Protein AF-A0A076V860-F1 (afdb_monomer)

InterPro domains:
  IPR000871 Beta-lactamase, class-A [PR00118] (21-46)
  IPR000871 Beta-lactamase, class-A [PR00118] (57-81)
  IPR000871 Beta-lactamase, class-A [PR00118] (83-108)
  IPR000871 Beta-lactamase, class-A [PR00118] (119-134)
  IPR000871 Beta-lactamase, class-A [PR00118] (136-151)
  IPR000871 Beta-lactamase, class-A [PTHR35333] (6-172)
  IPR012338 Beta-lactamase/transpeptidase-like [G3DSA:3.40.710.10] (2-174)
  IPR012338 Beta-lactamase/transpeptidase-like [SSF56601] (6-173)
  IPR045155 Beta-lactamase class A, catalytic domain [PF13354] (6-174)

Nearest PDB structures (foldseek):
  4c6y-assembly2_B  TM=9.941E-01  e=8.178E-22  synthetic construct
  6tww-assembly1_A  TM=9.925E-01  e=2.572E-21  synthetic construct
  4uhu-assembly1_A  TM=9.963E-01  e=1.161E-20  synthetic construct
  8rqu-assembly1_A  TM=9.899E-01  e=1.570E-20  Escherichia coli
  6yrs-assembly1_A  TM=9.896E-01  e=1.570E-20  synthetic construct

Radius of gyration: 16.15 Å; Cα contacts (8 Å, |Δi|>4): 283; chains: 1; bounding box: 40×40×39 Å

Secondary structure (DSSP, 8-state):
--TTSTT-EE---GGG--S--TTGGGGTTT-EEHHHHHHHHHHH--HHHHHHHHHHHTSHHHHHHHHHHTT-SS------TTGGGG--TT--TT---HHHHHHHHHHHHTSSSS-HHHHHHHHHHHHT-SS-TTTGGGGS-TTSEEEEEEEE-STT-EEEEEEEE-TTS--EE-

Sequence (174 aa):
RRINLLAKRMEIKQSDLVNYNPIAEKHLDTGMTLAEFSAATIQYSDNTAMNKILEHLGGPAKVTEFARTIGDKTFRLDRTEPTLNTAIPGDERDTSSPLAMAKSLQNLTLGKALGEPQRAQLVEWMKGNTTGGASIRAGLPTTWIVGDKTGSGDYGTTNDIAVIWPANHAPLIL

Solvent-accessible surface area (backbone atoms only — not comparable to full-atom values): 9694 Å² total; per-residue (Å²): 132,74,94,56,59,49,71,43,67,44,81,42,53,83,87,57,61,63,95,49,36,91,56,54,72,82,22,48,92,74,27,45,26,49,47,54,26,52,39,36,29,46,20,67,60,12,36,31,28,43,42,54,52,30,59,73,65,69,32,35,60,46,55,28,52,51,38,46,75,72,69,38,86,60,55,40,37,71,54,52,71,70,70,45,33,57,60,52,88,91,59,73,66,48,36,65,45,75,68,48,54,36,53,51,48,44,31,43,61,74,47,76,76,37,58,70,72,59,17,52,51,51,44,51,34,22,44,59,33,68,74,39,64,85,48,73,58,60,79,47,65,89,86,43,51,54,24,36,47,63,50,72,38,38,89,81,40,69,52,65,40,34,44,34,42,49,94,88,53,77,70,45,71,74

Foldseek 3Di:
DPPQQQQDFDADDPVLADDFAVPQVVCNPPGDGLLSLLLCCFAVVGQSSQVVNQVVLVHQVSVVVLLVVLPQPFAGADDGPPVLQACPPPDSHRDGDPVSVLSSCCCLQVNDSDDPVNNVSLQVSQLNHPPCCPDPVVVDDPPKGKRKGWDHHPPGDIDMWIWIGDPPDDIDTD

pLDDT: mean 97.08, std 5.97, range [48.94, 98.88]

Mean predicted aligned error: 2.76 Å

Structure (mmCIF, N/CA/C/O backbone):
data_AF-A0A076V860-F1
#
_entry.id   AF-A0A076V860-F1
#
loop_
_atom_site.group_PDB
_atom_site.id
_atom_site.type_symbol
_atom_site.label_atom_id
_atom_site.label_alt_id
_atom_site.label_comp_id
_atom_site.label_asym_id
_atom_site.label_entity_id
_atom_site.label_seq_id
_atom_site.pdbx_PDB_ins_code
_atom_site.Cartn_x
_atom_site.Cartn_y
_atom_site.Cartn_z
_atom_site.occupancy
_atom_site.B_iso_or_equiv
_atom_site.auth_seq_id
_atom_site.auth_comp_id
_atom_site.auth_asym_id
_atom_site.auth_atom_id
_atom_site.pdbx_PDB_model_num
ATOM 1 N N . ARG A 1 1 ? -17.366 12.219 -10.680 1.00 48.94 1 ARG A N 1
ATOM 2 C CA . ARG A 1 1 ? -16.034 12.463 -10.065 1.00 48.94 1 ARG A CA 1
ATOM 3 C C . ARG A 1 1 ? -16.220 13.425 -8.895 1.00 48.94 1 ARG A C 1
ATOM 5 O O . ARG A 1 1 ? -16.677 14.532 -9.135 1.00 48.94 1 ARG A O 1
ATOM 12 N N . ARG A 1 2 ? -15.956 13.015 -7.645 1.00 57.03 2 ARG A N 1
ATOM 13 C CA . ARG A 1 2 ? -16.013 13.931 -6.488 1.00 57.03 2 ARG A CA 1
ATOM 14 C C . ARG A 1 2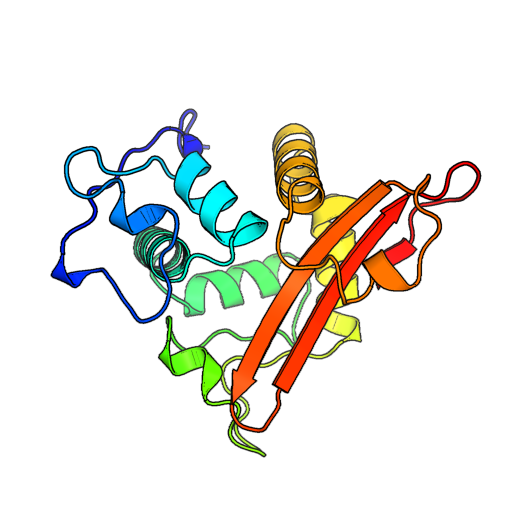 ? -14.726 14.761 -6.478 1.00 57.03 2 ARG A C 1
ATOM 16 O O . ARG A 1 2 ? -13.663 14.200 -6.250 1.00 57.03 2 ARG A O 1
ATOM 23 N N . ILE A 1 3 ? -14.829 16.059 -6.754 1.00 56.50 3 ILE A N 1
ATOM 24 C CA . ILE A 1 3 ? -13.702 16.993 -6.969 1.00 56.50 3 ILE A CA 1
ATOM 25 C C . ILE A 1 3 ? -12.794 17.181 -5.732 1.00 56.50 3 ILE A C 1
ATOM 27 O O . ILE A 1 3 ? -11.766 17.833 -5.832 1.00 56.50 3 ILE A O 1
ATOM 31 N N . ASN A 1 4 ? -13.089 16.556 -4.586 1.00 83.88 4 ASN A N 1
ATOM 32 C CA . ASN A 1 4 ? -12.288 16.736 -3.374 1.00 83.88 4 ASN A CA 1
ATOM 33 C C . ASN A 1 4 ? -12.210 15.493 -2.470 1.00 83.88 4 ASN A C 1
ATOM 35 O O . ASN A 1 4 ? -12.215 15.606 -1.248 1.00 83.88 4 ASN A O 1
ATOM 39 N N . LEU A 1 5 ? -12.213 14.288 -3.056 1.00 92.75 5 LEU A N 1
ATOM 40 C CA . LEU A 1 5 ? -12.242 13.050 -2.264 1.00 92.75 5 LEU A CA 1
ATOM 41 C C . LEU A 1 5 ? -11.063 12.968 -1.287 1.00 92.75 5 LEU A C 1
ATOM 43 O O . LEU A 1 5 ? -11.274 12.746 -0.103 1.00 92.75 5 LEU A O 1
ATOM 47 N N . LEU A 1 6 ? -9.842 13.191 -1.772 1.00 95.50 6 LEU A N 1
ATOM 48 C CA . LEU A 1 6 ? -8.630 13.037 -0.970 1.00 95.50 6 LEU A CA 1
ATOM 49 C C . LEU A 1 6 ? -8.545 14.011 0.217 1.00 95.50 6 LEU A C 1
ATOM 51 O O . LEU A 1 6 ? -7.952 13.653 1.226 1.00 95.50 6 LEU A O 1
ATOM 55 N N . ALA A 1 7 ? -9.184 15.185 0.150 1.00 96.88 7 ALA A N 1
ATOM 56 C CA . ALA A 1 7 ? -9.227 16.127 1.272 1.00 96.88 7 ALA A CA 1
ATOM 57 C C . ALA A 1 7 ? -10.336 15.822 2.292 1.00 96.88 7 ALA A C 1
ATOM 59 O O . ALA A 1 7 ? -10.448 16.516 3.303 1.00 96.88 7 ALA A O 1
ATOM 60 N N . LYS A 1 8 ? -11.185 14.812 2.049 1.00 96.94 8 LYS A N 1
ATOM 61 C CA . LYS A 1 8 ? -12.200 14.405 3.022 1.00 96.94 8 LYS A CA 1
ATOM 62 C C . LYS A 1 8 ? -11.502 13.934 4.296 1.00 96.94 8 LYS A C 1
ATOM 64 O O . LYS A 1 8 ? -10.785 12.937 4.263 1.00 96.94 8 LYS A O 1
ATOM 69 N N . ARG A 1 9 ? -11.763 14.631 5.401 1.00 97.69 9 ARG A N 1
ATOM 70 C CA . ARG A 1 9 ? -11.304 14.286 6.749 1.00 97.69 9 ARG A CA 1
ATOM 71 C C . ARG A 1 9 ? -12.246 13.278 7.404 1.00 97.69 9 ARG A C 1
ATOM 73 O O . ARG A 1 9 ? -13.462 13.369 7.233 1.00 97.69 9 ARG A O 1
ATOM 80 N N . MET A 1 10 ? -11.680 12.317 8.126 1.00 98.12 10 MET A N 1
ATOM 81 C CA . MET A 1 10 ? -12.405 11.362 8.959 1.00 98.12 10 MET A CA 1
ATOM 82 C C . MET A 1 10 ? -11.779 11.336 10.350 1.00 98.12 10 MET A C 1
ATOM 84 O O . MET A 1 10 ? -10.560 11.427 10.498 1.00 98.12 10 MET A O 1
ATOM 88 N N . GLU A 1 11 ? -12.635 11.222 11.356 1.00 98.12 11 GLU A N 1
ATOM 89 C CA . GLU A 1 11 ? -12.225 11.063 12.747 1.00 98.12 11 GLU A CA 1
ATOM 90 C C . GLU A 1 11 ? -11.600 9.682 12.974 1.00 98.12 11 GLU A C 1
ATOM 92 O O . GLU A 1 11 ? -11.955 8.705 12.302 1.00 98.12 11 GLU A O 1
ATOM 97 N N . ILE A 1 12 ? -10.688 9.620 13.943 1.00 98.38 12 ILE A N 1
ATOM 98 C CA . ILE A 1 12 ? -10.062 8.391 14.427 1.00 98.38 12 ILE A CA 1
ATOM 99 C C . ILE A 1 12 ? -10.415 8.287 15.902 1.00 98.38 12 ILE A C 1
ATOM 101 O O . ILE A 1 12 ? -10.103 9.184 16.681 1.00 98.38 12 ILE A O 1
ATOM 105 N N . LYS A 1 13 ? -11.084 7.207 16.292 1.00 97.94 13 LYS A N 1
ATOM 106 C CA . LYS A 1 13 ? -11.404 6.951 17.699 1.00 97.94 13 LYS A CA 1
ATOM 107 C C . LYS A 1 13 ? -10.323 6.088 18.328 1.00 97.94 13 LYS A C 1
ATOM 109 O O . LYS A 1 13 ? -9.701 5.279 17.649 1.00 97.94 13 LYS A O 1
ATOM 114 N N . GLN A 1 14 ? -10.183 6.159 19.651 1.00 98.12 14 GLN A N 1
ATOM 115 C CA . GLN A 1 14 ? -9.310 5.238 20.390 1.00 98.12 14 GLN A CA 1
ATOM 116 C C . GLN A 1 14 ? -9.651 3.765 20.096 1.00 98.12 14 GLN A C 1
ATOM 118 O O . GLN A 1 14 ? -8.760 2.928 20.021 1.00 98.12 14 GLN A O 1
ATOM 123 N N . SER A 1 15 ? -10.938 3.458 19.892 1.00 98.00 15 SER A N 1
ATOM 124 C CA . SER A 1 15 ? -11.430 2.122 19.530 1.00 98.00 15 SER A CA 1
ATOM 125 C C . SER A 1 15 ? -11.081 1.681 18.107 1.00 98.00 15 SER A C 1
ATOM 127 O O . SER A 1 15 ? -11.253 0.508 17.795 1.00 98.00 15 SER A O 1
ATOM 129 N N . ASP A 1 16 ? -10.650 2.604 17.243 1.00 98.06 16 ASP A N 1
ATOM 130 C CA . ASP A 1 16 ? -10.244 2.292 15.870 1.00 98.06 16 ASP A CA 1
ATOM 131 C C . ASP A 1 16 ? -8.796 1.770 15.825 1.00 98.06 16 ASP A C 1
ATOM 133 O O . ASP A 1 16 ? -8.415 1.127 14.846 1.00 98.06 16 ASP A O 1
ATOM 137 N N . LEU A 1 17 ? -7.997 2.038 16.870 1.00 98.50 17 LEU A N 1
ATOM 138 C CA . LEU A 1 17 ? -6.592 1.646 16.936 1.00 98.50 17 LEU A CA 1
ATOM 139 C C . LEU A 1 17 ? -6.437 0.127 17.052 1.00 98.50 17 LEU A C 1
ATOM 141 O O . LEU A 1 17 ? -7.000 -0.507 17.945 1.00 98.50 17 LEU A O 1
ATOM 145 N N . VAL A 1 18 ? -5.619 -0.445 16.167 1.00 97.62 18 VAL A N 1
ATOM 146 C CA . VAL A 1 18 ? -5.270 -1.875 16.162 1.00 97.62 18 VAL A CA 1
ATOM 147 C C . VAL A 1 18 ? -3.805 -2.095 16.577 1.00 97.62 18 VAL A C 1
ATOM 149 O O . VAL A 1 18 ? -3.257 -1.314 17.346 1.00 97.62 18 VAL A O 1
ATOM 152 N N . ASN A 1 19 ? -3.149 -3.162 16.123 1.00 95.19 19 ASN A N 1
ATOM 153 C CA . ASN A 1 19 ? -1.821 -3.583 16.587 1.00 95.19 19 ASN A CA 1
ATOM 154 C C . ASN A 1 19 ? -0.634 -2.698 16.141 1.00 95.19 19 ASN A C 1
ATOM 156 O O . ASN A 1 19 ? 0.407 -2.762 16.790 1.00 95.19 19 ASN A O 1
ATOM 160 N N . TYR A 1 20 ? -0.740 -1.914 15.059 1.00 97.56 20 TYR A N 1
ATOM 161 C CA . TYR A 1 20 ? 0.381 -1.114 14.535 1.00 97.56 20 TYR A CA 1
ATOM 162 C C . TYR A 1 20 ? -0.089 0.144 13.784 1.00 97.56 20 TYR A C 1
ATOM 164 O O . TYR A 1 20 ? -0.555 0.057 12.650 1.00 97.56 20 TYR A O 1
ATOM 172 N N . ASN A 1 21 ? 0.013 1.321 14.417 1.00 97.94 21 ASN A N 1
ATOM 173 C CA . ASN A 1 21 ? -0.599 2.566 13.914 1.00 97.94 21 ASN A CA 1
ATOM 174 C C . ASN A 1 21 ? 0.298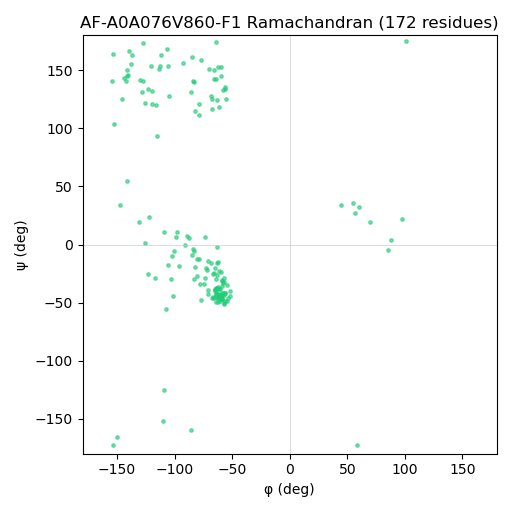 3.807 14.131 1.00 97.94 21 ASN A C 1
ATOM 176 O O . ASN A 1 21 ? -0.131 4.782 14.753 1.00 97.94 21 ASN A O 1
ATOM 180 N N . PRO A 1 22 ? 1.558 3.781 13.656 1.00 98.38 22 PRO A N 1
ATOM 181 C CA . PRO A 1 22 ? 2.581 4.773 14.007 1.00 98.38 22 PRO A CA 1
ATOM 182 C C . PRO A 1 22 ? 2.258 6.213 13.578 1.00 98.38 22 PRO A C 1
ATOM 184 O O . PRO A 1 22 ? 2.937 7.153 14.013 1.00 98.38 22 PRO A O 1
ATOM 187 N N . ILE A 1 23 ? 1.277 6.405 12.692 1.00 98.69 23 ILE A N 1
ATOM 188 C CA . ILE A 1 23 ? 0.803 7.715 12.254 1.00 98.69 23 ILE A CA 1
ATOM 189 C C . ILE A 1 23 ? -0.567 7.996 12.867 1.00 98.69 23 ILE A C 1
ATOM 191 O O . ILE A 1 23 ? -0.718 9.003 13.554 1.00 98.69 23 ILE A O 1
ATOM 195 N N . ALA A 1 24 ? -1.546 7.111 12.672 1.00 98.56 24 ALA A N 1
ATOM 196 C CA . ALA A 1 24 ? -2.939 7.353 13.044 1.00 98.56 24 ALA A CA 1
ATOM 197 C C . ALA A 1 24 ? -3.134 7.633 14.544 1.00 98.56 24 ALA A C 1
ATOM 199 O O . ALA A 1 24 ? -3.945 8.489 14.901 1.00 98.56 24 ALA A O 1
ATOM 200 N N . GLU A 1 25 ? -2.358 6.990 15.425 1.00 98.38 25 GLU A N 1
ATOM 201 C CA . GLU A 1 25 ? -2.447 7.204 16.879 1.00 98.38 25 GLU A CA 1
ATOM 202 C C . GLU A 1 25 ? -2.130 8.650 17.305 1.00 98.38 25 GLU A C 1
ATOM 204 O O . GLU A 1 25 ? -2.596 9.115 18.342 1.00 98.38 25 GLU A O 1
ATOM 209 N N . LYS A 1 26 ? -1.385 9.397 16.480 1.00 98.56 26 LYS A N 1
ATOM 210 C CA . LYS A 1 26 ? -1.014 10.800 16.732 1.00 98.56 26 LYS A CA 1
ATOM 211 C C . LYS A 1 26 ? -2.109 11.787 16.325 1.00 98.56 26 LYS A C 1
ATOM 213 O O . LYS A 1 26 ? -1.968 12.988 16.547 1.00 98.56 26 LYS A O 1
ATOM 218 N N . HIS A 1 27 ? -3.184 11.295 15.714 1.00 98.56 27 HIS A N 1
ATOM 219 C CA . HIS A 1 27 ? -4.233 12.103 15.102 1.00 98.56 27 HIS A CA 1
ATOM 220 C C . HIS A 1 27 ? -5.625 11.829 15.688 1.00 98.56 27 HIS A C 1
ATOM 222 O O . HIS A 1 27 ? -6.625 12.121 15.038 1.00 98.56 27 HIS A O 1
ATOM 228 N N . LEU A 1 28 ? -5.719 11.318 16.920 1.00 98.25 28 LEU A N 1
ATOM 229 C CA . LEU A 1 28 ? -7.006 11.080 17.591 1.00 98.25 28 LEU A CA 1
ATOM 230 C C . LEU A 1 28 ? -7.855 12.359 17.712 1.00 98.25 28 LEU A C 1
ATOM 232 O O . LEU A 1 28 ? -9.047 12.333 17.424 1.00 98.25 28 LEU A O 1
ATOM 236 N N . ASP A 1 29 ? -7.230 13.493 18.041 1.00 97.75 29 ASP A N 1
ATOM 237 C CA . ASP A 1 29 ? -7.941 14.771 18.213 1.00 97.75 29 ASP A CA 1
ATOM 238 C C . ASP A 1 29 ? -8.247 15.484 16.889 1.00 97.75 29 ASP A C 1
ATOM 240 O O . ASP A 1 29 ? -9.175 16.285 16.792 1.00 97.75 29 ASP A O 1
ATOM 244 N N . THR A 1 30 ? -7.436 15.236 15.858 1.00 98.00 30 THR A N 1
ATOM 245 C CA . THR A 1 30 ? -7.481 15.991 14.593 1.00 98.00 30 THR A CA 1
ATOM 246 C C . THR A 1 30 ? -8.110 15.206 13.446 1.00 98.00 30 THR A C 1
ATOM 248 O O . THR A 1 30 ? -8.504 15.794 12.432 1.00 98.00 30 THR A O 1
ATOM 251 N N . GLY A 1 31 ? -8.205 13.883 13.575 1.00 98.31 31 GLY A N 1
ATOM 252 C CA . GLY A 1 31 ? -8.475 12.975 12.469 1.00 98.31 31 GLY A CA 1
ATOM 253 C C . GLY A 1 31 ? -7.432 13.086 11.355 1.00 98.31 31 GLY A C 1
ATOM 254 O O . GLY A 1 31 ? -6.439 13.810 11.448 1.00 98.31 31 GLY A O 1
ATOM 255 N N . MET A 1 32 ? -7.690 12.409 10.242 1.00 98.75 32 MET A N 1
ATOM 256 C CA . MET A 1 32 ? -6.854 12.494 9.043 1.00 98.75 32 MET A CA 1
ATOM 257 C C . MET A 1 32 ? -7.725 12.570 7.790 1.00 98.75 32 MET A C 1
ATOM 259 O O . MET A 1 32 ? -8.883 12.152 7.764 1.00 98.75 32 MET A O 1
ATOM 263 N N . THR A 1 33 ? -7.177 13.147 6.734 1.00 98.56 33 THR A N 1
ATOM 264 C CA . THR A 1 33 ? -7.743 13.133 5.389 1.00 98.56 33 THR A CA 1
ATOM 265 C C . THR A 1 33 ? -7.503 11.791 4.707 1.00 98.56 33 THR A C 1
ATOM 267 O O . THR A 1 33 ? -6.579 11.058 5.052 1.00 98.56 33 THR A O 1
ATOM 270 N N . LEU A 1 34 ? -8.296 11.467 3.684 1.00 98.25 34 LEU A N 1
ATOM 271 C CA . LEU A 1 34 ? -8.060 10.269 2.870 1.00 98.25 34 LEU A CA 1
ATOM 272 C C . LEU A 1 34 ? -6.678 10.272 2.194 1.00 98.25 34 LEU A C 1
ATOM 274 O O . LEU A 1 34 ? -6.102 9.201 2.010 1.00 98.25 34 LEU A O 1
ATOM 278 N N . ALA A 1 35 ? -6.122 11.443 1.862 1.00 98.25 35 ALA A N 1
ATOM 279 C CA . ALA A 1 35 ? -4.741 11.567 1.392 1.00 98.25 35 ALA A CA 1
ATOM 280 C C . ALA A 1 35 ? -3.731 11.147 2.470 1.00 98.25 35 ALA A C 1
ATOM 282 O O . ALA A 1 35 ? -2.846 10.341 2.199 1.00 98.25 35 ALA A O 1
ATOM 283 N N . GLU A 1 36 ? -3.890 11.671 3.687 1.00 98.75 36 GLU A N 1
ATOM 284 C CA . GLU A 1 36 ? -3.021 11.372 4.830 1.00 98.75 36 GLU A CA 1
ATOM 285 C C . GLU A 1 36 ? -3.109 9.890 5.216 1.00 98.75 36 GLU A C 1
ATOM 287 O O . GLU A 1 36 ? -2.076 9.255 5.415 1.00 98.75 36 GLU A O 1
ATOM 292 N N . PHE A 1 37 ? -4.309 9.298 5.236 1.00 98.81 37 PHE A N 1
ATOM 293 C CA . PHE A 1 37 ? -4.456 7.857 5.451 1.00 98.81 37 PHE A CA 1
ATOM 294 C C . PHE A 1 37 ? -3.774 7.039 4.349 1.00 98.81 37 PHE A C 1
ATOM 296 O O . PHE A 1 37 ? -3.112 6.048 4.650 1.00 98.81 37 PHE A O 1
ATOM 303 N N . SER A 1 38 ? -3.912 7.439 3.079 1.00 98.56 38 SER A N 1
ATOM 304 C CA . SER A 1 38 ? -3.299 6.717 1.951 1.00 98.56 38 SER A CA 1
ATOM 305 C C . SER A 1 38 ? -1.772 6.757 2.035 1.00 98.56 38 SER A C 1
ATOM 307 O O . SER A 1 38 ? -1.117 5.730 1.863 1.00 98.56 38 SER A O 1
ATOM 309 N N . ALA A 1 39 ? -1.213 7.923 2.371 1.00 98.75 39 ALA A N 1
ATOM 310 C CA . ALA A 1 39 ? 0.215 8.086 2.612 1.00 98.75 39 ALA A CA 1
ATOM 311 C C . ALA A 1 39 ? 0.683 7.232 3.800 1.00 98.75 39 ALA A C 1
ATOM 313 O O . ALA A 1 39 ? 1.625 6.463 3.648 1.00 98.75 39 ALA A O 1
ATOM 314 N N . ALA A 1 40 ? -0.006 7.291 4.946 1.00 98.81 40 ALA A N 1
ATOM 315 C CA . ALA A 1 40 ? 0.336 6.505 6.134 1.00 98.81 40 ALA A CA 1
ATOM 316 C C . ALA A 1 40 ? 0.307 4.990 5.869 1.00 98.81 40 ALA A C 1
ATOM 318 O O . ALA A 1 40 ? 1.229 4.264 6.244 1.00 98.81 40 ALA A O 1
ATOM 319 N N . THR A 1 41 ? -0.718 4.531 5.152 1.00 98.50 41 THR A N 1
ATOM 320 C CA . THR A 1 41 ? -0.892 3.128 4.764 1.00 98.50 41 THR A CA 1
ATOM 321 C C . THR A 1 41 ? 0.253 2.642 3.873 1.00 98.50 41 THR A C 1
ATOM 323 O O . THR A 1 41 ? 0.792 1.559 4.090 1.00 98.50 41 THR A O 1
ATOM 326 N N . ILE A 1 42 ? 0.662 3.432 2.874 1.00 98.69 42 ILE A N 1
ATOM 327 C CA . ILE A 1 42 ? 1.739 3.030 1.958 1.00 98.69 42 ILE A CA 1
ATOM 328 C C . ILE A 1 42 ? 3.111 3.179 2.619 1.00 98.69 42 ILE A C 1
ATOM 330 O O . ILE A 1 42 ? 3.919 2.259 2.560 1.00 98.69 42 ILE A O 1
ATOM 334 N N . GLN A 1 43 ? 3.379 4.319 3.254 1.00 98.75 43 GLN A N 1
ATOM 335 C CA . GLN A 1 43 ? 4.733 4.689 3.664 1.00 98.75 43 GLN A CA 1
ATOM 336 C C . GLN A 1 43 ? 5.168 4.071 4.988 1.00 98.75 43 GLN A C 1
ATOM 338 O O . GLN A 1 43 ? 6.361 3.843 5.196 1.00 98.75 43 GLN A O 1
ATOM 343 N N . TYR A 1 44 ? 4.203 3.819 5.870 1.00 98.69 44 TYR A N 1
ATOM 344 C CA . TYR A 1 44 ? 4.436 3.341 7.228 1.00 98.69 44 TYR A CA 1
ATOM 345 C C . TYR A 1 44 ? 3.672 2.061 7.538 1.00 98.69 44 TYR A C 1
ATOM 347 O O . TYR A 1 44 ? 3.784 1.578 8.650 1.00 98.69 44 TYR A O 1
ATOM 355 N N . SER A 1 45 ? 2.910 1.500 6.590 1.00 98.12 45 SER A N 1
ATOM 356 C CA . SER A 1 45 ? 2.078 0.311 6.818 1.00 98.12 45 SER A CA 1
ATOM 357 C C . SER A 1 45 ? 1.107 0.462 7.996 1.00 98.12 45 SER A C 1
ATOM 359 O O . SER A 1 45 ? 0.882 -0.491 8.733 1.00 98.12 45 SER A O 1
ATOM 361 N N . ASP A 1 46 ? 0.569 1.668 8.200 1.00 98.81 46 ASP A N 1
ATOM 362 C CA . ASP A 1 46 ? -0.322 1.966 9.323 1.00 98.81 46 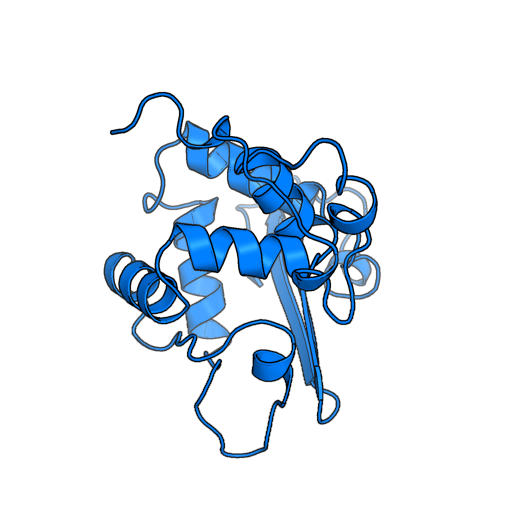ASP A CA 1
ATOM 363 C C . ASP A 1 46 ? -1.666 1.226 9.188 1.00 98.81 46 ASP A C 1
ATOM 365 O O . ASP A 1 46 ? -2.439 1.461 8.252 1.00 98.81 46 ASP A O 1
ATOM 369 N N . ASN A 1 47 ? -1.946 0.329 10.135 1.00 98.75 47 ASN A N 1
ATOM 370 C CA . ASN A 1 47 ? -3.076 -0.593 10.062 1.00 98.75 47 ASN A CA 1
ATOM 371 C C . ASN A 1 47 ? -4.421 0.087 10.341 1.00 98.75 47 ASN A C 1
ATOM 373 O O . ASN A 1 47 ? -5.434 -0.251 9.721 1.00 98.75 47 ASN A O 1
ATOM 377 N N . THR A 1 48 ? -4.452 1.085 11.227 1.00 98.75 48 THR A N 1
ATOM 378 C CA . THR A 1 48 ? -5.665 1.890 11.434 1.00 98.75 48 THR A CA 1
ATOM 379 C C . THR A 1 48 ? -5.968 2.701 10.188 1.00 98.75 48 THR A C 1
ATOM 381 O O . THR A 1 48 ? -7.108 2.698 9.728 1.00 98.75 48 THR A O 1
ATOM 384 N N . ALA A 1 49 ? -4.961 3.343 9.590 1.00 98.81 49 ALA A N 1
ATOM 385 C CA . ALA A 1 49 ? -5.143 4.088 8.351 1.00 98.81 49 ALA A CA 1
ATOM 386 C C . ALA A 1 49 ? -5.721 3.207 7.230 1.00 98.81 49 ALA A C 1
ATOM 388 O O . ALA A 1 49 ? -6.686 3.617 6.576 1.00 98.81 49 ALA A O 1
ATOM 389 N N . MET A 1 50 ? -5.213 1.977 7.075 1.00 98.50 50 MET A N 1
ATOM 390 C CA . MET A 1 50 ? -5.762 0.990 6.140 1.00 98.50 50 MET A CA 1
ATOM 391 C C . MET A 1 50 ? -7.242 0.707 6.433 1.00 98.50 50 MET A C 1
ATOM 393 O O . MET A 1 50 ? -8.090 0.823 5.545 1.00 98.50 50 MET A O 1
ATOM 397 N N . ASN A 1 51 ? -7.580 0.401 7.689 1.00 98.75 51 ASN A N 1
ATOM 398 C CA . ASN A 1 51 ? -8.955 0.108 8.092 1.00 98.75 51 ASN A CA 1
ATOM 399 C C . ASN A 1 51 ? -9.907 1.293 7.857 1.00 98.75 51 ASN A C 1
ATOM 401 O O . ASN A 1 51 ? -11.022 1.075 7.382 1.00 98.75 51 ASN A O 1
ATOM 405 N N . LYS A 1 52 ? -9.479 2.543 8.095 1.00 98.69 52 LYS A N 1
ATOM 406 C CA . LYS A 1 52 ? -10.294 3.741 7.806 1.00 98.69 52 LYS A CA 1
ATOM 407 C C . LYS A 1 52 ? -10.550 3.919 6.307 1.00 98.69 52 LYS A C 1
ATOM 409 O O . LYS A 1 52 ? -11.657 4.299 5.918 1.00 98.69 52 LYS A O 1
ATOM 414 N N . ILE A 1 53 ? -9.569 3.622 5.450 1.00 98.31 53 ILE A N 1
ATOM 415 C CA . ILE A 1 53 ? -9.768 3.637 3.991 1.00 98.31 53 ILE A CA 1
ATOM 416 C C . ILE A 1 53 ? -10.751 2.536 3.582 1.00 98.31 53 ILE A C 1
ATOM 418 O O . ILE A 1 53 ? -11.682 2.812 2.825 1.00 98.31 53 ILE A O 1
ATOM 422 N N . LEU A 1 54 ? -10.589 1.312 4.096 1.00 98.50 54 LEU A N 1
ATOM 423 C CA . LEU A 1 54 ? -11.498 0.198 3.811 1.00 98.50 54 LEU A CA 1
ATOM 424 C C . LEU A 1 54 ? -12.931 0.514 4.251 1.00 98.50 54 LEU A C 1
ATOM 426 O O . LEU A 1 54 ? -13.858 0.318 3.467 1.00 98.50 54 LEU A O 1
ATOM 430 N N . GLU A 1 55 ? -13.118 1.065 5.452 1.00 97.75 55 GLU A N 1
ATOM 431 C CA . GLU A 1 55 ? -14.413 1.546 5.948 1.00 97.75 55 GLU A CA 1
ATOM 432 C C . GLU A 1 55 ? -15.032 2.545 4.962 1.00 97.75 55 GLU A C 1
ATOM 434 O O . GLU A 1 55 ? -16.185 2.395 4.553 1.00 97.75 55 GLU A O 1
ATOM 439 N N . HIS A 1 56 ? -14.249 3.529 4.506 1.00 97.38 56 HIS A N 1
ATOM 440 C CA . HIS A 1 56 ? -14.728 4.522 3.552 1.00 97.38 56 HIS A CA 1
ATOM 441 C C . HIS A 1 56 ? -15.132 3.922 2.196 1.00 97.38 56 HIS A C 1
ATOM 443 O O . HIS A 1 56 ? -16.109 4.378 1.593 1.00 97.38 56 HIS A O 1
ATOM 449 N N . LEU A 1 57 ? -14.386 2.925 1.713 1.00 96.94 57 LEU A N 1
ATOM 450 C CA . LEU A 1 57 ? -14.655 2.242 0.448 1.00 96.94 57 LEU A CA 1
ATOM 451 C C . LEU A 1 57 ? -15.871 1.308 0.520 1.00 96.94 57 LEU A C 1
ATOM 453 O O . LEU A 1 57 ? -16.436 0.999 -0.527 1.00 96.94 57 LEU A O 1
ATOM 457 N N . GLY A 1 58 ? -16.291 0.890 1.718 1.00 98.06 58 GLY A N 1
ATOM 458 C CA . GLY A 1 58 ? -17.363 -0.089 1.928 1.00 98.06 58 GLY A CA 1
ATOM 459 C C . GLY A 1 58 ? -16.868 -1.521 2.170 1.00 98.06 58 GLY A C 1
ATOM 460 O O . GLY A 1 58 ? -17.616 -2.470 1.947 1.00 98.06 58 GLY A O 1
ATOM 461 N N . GLY A 1 59 ? -15.619 -1.677 2.614 1.00 98.44 59 GLY A N 1
ATOM 462 C CA . GLY A 1 59 ? -15.027 -2.930 3.082 1.00 98.44 59 GLY A CA 1
ATOM 463 C C . GLY A 1 59 ? -14.116 -3.651 2.073 1.00 98.44 59 GLY A C 1
ATOM 464 O O . GLY A 1 59 ? -14.012 -3.243 0.912 1.00 98.44 59 GLY A O 1
ATOM 465 N N . PRO A 1 60 ? -13.468 -4.756 2.497 1.00 98.62 60 PRO A N 1
ATOM 466 C CA . PRO A 1 60 ? -12.495 -5.519 1.700 1.00 98.62 60 PRO A CA 1
ATOM 467 C C . PRO A 1 60 ? -12.984 -5.942 0.309 1.00 98.62 60 PRO A C 1
ATOM 469 O O . PRO A 1 60 ? -12.266 -5.817 -0.687 1.00 98.62 60 PRO A O 1
ATOM 472 N N . ALA A 1 61 ? -14.253 -6.349 0.210 1.00 98.38 61 ALA A N 1
ATOM 473 C CA . ALA A 1 61 ? -14.867 -6.771 -1.046 1.00 98.38 61 ALA A CA 1
ATOM 474 C C . ALA A 1 61 ? -14.801 -5.689 -2.139 1.00 98.38 61 ALA A C 1
ATOM 476 O O . ALA A 1 61 ? -14.712 -6.019 -3.320 1.00 98.38 61 ALA A O 1
ATOM 477 N N . LYS A 1 62 ? -14.787 -4.401 -1.766 1.00 98.62 62 LYS A N 1
ATOM 478 C CA . LYS A 1 62 ? -14.686 -3.282 -2.714 1.00 98.62 62 LYS A CA 1
ATOM 479 C C . LYS A 1 62 ? -13.290 -3.120 -3.302 1.00 98.62 62 LYS A C 1
ATOM 481 O O . LYS A 1 62 ? -13.165 -2.715 -4.456 1.00 98.62 62 LYS A O 1
ATOM 486 N N . VAL A 1 63 ? -12.253 -3.511 -2.565 1.00 98.50 63 VAL A N 1
ATOM 487 C CA . VAL A 1 63 ? -10.885 -3.588 -3.095 1.00 98.50 63 VAL A CA 1
ATOM 488 C C . VAL A 1 63 ? -10.770 -4.752 -4.077 1.00 98.50 63 VAL A C 1
ATOM 490 O O . VAL A 1 63 ? -10.235 -4.583 -5.171 1.00 98.50 63 VAL A O 1
ATOM 493 N N . THR A 1 64 ? -11.354 -5.905 -3.739 1.00 98.81 64 THR A N 1
ATOM 494 C CA . THR A 1 64 ? -11.436 -7.052 -4.655 1.00 98.81 64 THR A CA 1
ATOM 495 C C . THR A 1 64 ? -12.204 -6.695 -5.932 1.00 98.81 64 THR A C 1
ATOM 497 O O . THR A 1 64 ? -11.744 -6.998 -7.030 1.00 98.81 64 THR A O 1
ATOM 500 N N . GLU A 1 65 ? -13.337 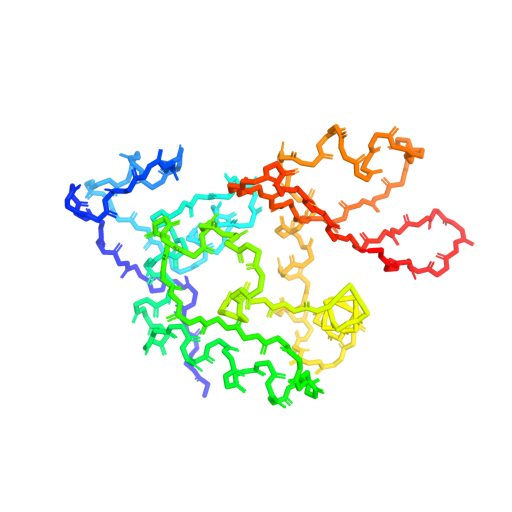-5.996 -5.821 1.00 98.75 65 GLU A N 1
ATOM 501 C CA . GLU A 1 65 ? -14.103 -5.499 -6.972 1.00 98.75 65 GLU A CA 1
ATOM 502 C C . GLU A 1 65 ? -13.248 -4.575 -7.851 1.00 98.75 65 GLU A C 1
ATOM 504 O O . GLU A 1 65 ? -13.174 -4.779 -9.063 1.00 98.75 65 GLU A O 1
ATOM 509 N N . PHE A 1 66 ? -12.529 -3.620 -7.249 1.00 98.50 66 PHE A N 1
ATOM 510 C CA . PHE A 1 66 ? -11.605 -2.750 -7.978 1.00 98.50 66 PHE A CA 1
ATOM 511 C C . PHE A 1 66 ? -10.513 -3.542 -8.709 1.00 98.50 66 PHE A C 1
ATOM 513 O O . PHE A 1 66 ? -10.271 -3.285 -9.891 1.00 98.50 66 PHE A O 1
ATOM 520 N N . ALA A 1 67 ? -9.909 -4.544 -8.063 1.00 98.69 67 ALA A N 1
ATOM 521 C CA . ALA A 1 67 ? -8.906 -5.403 -8.690 1.00 98.69 67 ALA A CA 1
ATOM 522 C C . ALA A 1 67 ? -9.450 -6.071 -9.970 1.00 98.69 67 ALA A C 1
ATOM 524 O O . ALA A 1 67 ? -8.794 -6.063 -11.015 1.00 98.69 67 ALA A O 1
ATOM 525 N N . ARG A 1 68 ? -10.708 -6.538 -9.946 1.00 98.69 68 ARG A N 1
ATOM 526 C CA . ARG A 1 68 ? -11.377 -7.092 -11.137 1.00 98.69 68 ARG A CA 1
ATOM 527 C C . ARG A 1 68 ? -11.531 -6.052 -12.253 1.00 98.69 68 ARG A C 1
ATOM 529 O O . ARG A 1 68 ? -11.354 -6.405 -13.418 1.00 98.69 68 ARG A O 1
ATOM 536 N N . THR A 1 69 ? -11.791 -4.780 -11.928 1.00 98.38 69 THR A N 1
ATOM 537 C CA . THR A 1 69 ? -11.914 -3.706 -12.940 1.00 98.38 69 THR A CA 1
ATOM 538 C C . THR A 1 69 ? -10.608 -3.404 -13.678 1.00 98.38 69 THR A C 1
ATOM 540 O O . THR A 1 69 ? -10.649 -2.953 -14.821 1.00 98.38 69 THR A O 1
ATOM 543 N N . ILE A 1 70 ? -9.455 -3.696 -13.065 1.00 98.19 70 ILE A N 1
ATOM 544 C CA . ILE A 1 70 ? -8.127 -3.537 -13.681 1.00 98.19 70 ILE A CA 1
ATOM 545 C C . ILE A 1 70 ? -7.577 -4.849 -14.267 1.00 98.19 70 ILE A C 1
ATOM 547 O O . ILE A 1 70 ? -6.413 -4.912 -14.666 1.00 98.19 70 ILE A O 1
ATOM 551 N N . GLY A 1 71 ? -8.418 -5.886 -14.350 1.00 98.12 71 GLY A N 1
ATOM 552 C CA . GLY A 1 71 ? -8.104 -7.170 -14.977 1.00 98.12 71 GLY A CA 1
ATOM 553 C C . GLY A 1 71 ? -7.454 -8.209 -14.060 1.00 98.12 71 GLY A C 1
ATOM 554 O O . GLY A 1 71 ? -7.135 -9.302 -14.532 1.00 98.12 71 GLY A O 1
ATOM 555 N N . ASP A 1 72 ? -7.283 -7.920 -12.769 1.00 98.75 72 ASP A N 1
ATOM 556 C CA . ASP A 1 72 ? -6.758 -8.880 -11.800 1.00 98.75 72 ASP A CA 1
ATOM 557 C C . ASP A 1 72 ? -7.883 -9.804 -11.330 1.00 98.75 72 ASP A C 1
ATOM 559 O O . ASP A 1 72 ? -8.846 -9.358 -10.706 1.00 98.75 72 ASP A O 1
ATOM 563 N N . LYS A 1 73 ? -7.778 -11.096 -11.655 1.00 98.44 73 LYS A N 1
ATOM 564 C CA . LYS A 1 73 ? -8.742 -12.140 -11.269 1.00 98.44 73 LYS A CA 1
ATOM 565 C C . LYS A 1 73 ? -8.279 -12.980 -10.077 1.00 98.44 73 LYS A C 1
ATOM 567 O O . LYS A 1 73 ? -9.053 -13.814 -9.618 1.00 98.44 73 LYS A O 1
ATOM 572 N N . THR A 1 74 ? -7.053 -12.772 -9.604 1.00 98.81 74 THR A N 1
ATOM 573 C CA . THR A 1 74 ? -6.411 -13.602 -8.581 1.00 98.81 74 THR A CA 1
ATOM 574 C C . THR A 1 74 ? -6.474 -12.934 -7.219 1.00 98.81 74 THR A C 1
ATOM 576 O O . THR A 1 74 ? -6.821 -13.591 -6.2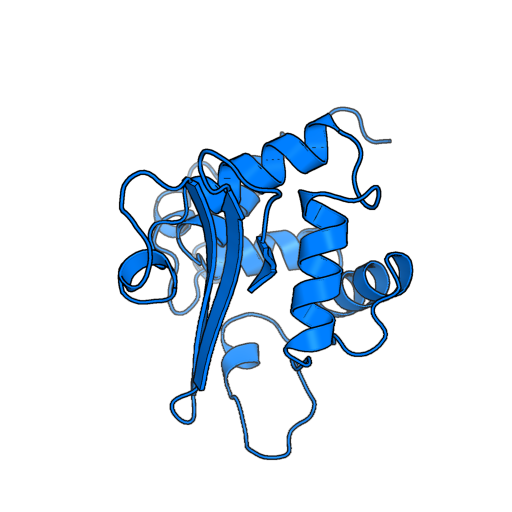46 1.00 98.81 74 THR A O 1
ATOM 579 N N . PHE A 1 75 ? -6.193 -11.629 -7.154 1.00 98.81 75 PHE A N 1
ATOM 580 C CA . PHE A 1 75 ? -6.221 -10.876 -5.905 1.00 98.81 75 PHE A CA 1
ATOM 581 C C . PHE A 1 75 ? -7.581 -10.997 -5.217 1.00 98.81 75 PHE A C 1
ATOM 583 O O . PHE A 1 75 ? -8.624 -10.805 -5.858 1.00 98.81 75 PHE A O 1
ATOM 590 N N . ARG A 1 76 ? -7.574 -11.257 -3.913 1.00 98.69 76 ARG A N 1
ATOM 591 C CA . ARG A 1 76 ? -8.750 -11.160 -3.052 1.00 98.69 76 ARG A CA 1
ATOM 592 C C . ARG A 1 76 ? -8.358 -10.612 -1.689 1.00 98.69 76 ARG A C 1
ATOM 594 O O . ARG A 1 76 ? -7.320 -10.964 -1.146 1.00 98.69 76 ARG A O 1
ATOM 601 N N . LEU A 1 77 ? -9.218 -9.754 -1.164 1.00 98.88 77 LEU A N 1
ATOM 602 C CA . LEU A 1 77 ? -9.162 -9.232 0.191 1.00 98.88 77 LEU A CA 1
ATOM 603 C C . LEU A 1 77 ? -10.512 -9.509 0.848 1.00 98.88 77 LEU A C 1
ATOM 605 O O . LEU A 1 77 ? -11.557 -9.090 0.336 1.00 98.88 77 LEU A O 1
ATOM 609 N N . ASP A 1 78 ? -10.477 -10.228 1.959 1.00 98.75 78 ASP A N 1
ATOM 610 C CA . ASP A 1 78 ? -11.638 -10.800 2.633 1.00 98.75 78 ASP A CA 1
ATOM 611 C C . ASP A 1 78 ? -11.814 -10.203 4.039 1.00 98.75 78 ASP A C 1
ATOM 613 O O . ASP A 1 78 ? -12.939 -10.106 4.533 1.00 98.75 78 ASP A O 1
ATOM 617 N N . ARG A 1 79 ? -10.720 -9.776 4.681 1.00 98.81 79 ARG A N 1
ATOM 618 C CA . ARG A 1 79 ? -10.693 -9.274 6.062 1.00 98.81 79 ARG A CA 1
ATOM 619 C C . ARG A 1 79 ? -10.013 -7.910 6.176 1.00 98.81 79 ARG A C 1
ATOM 621 O O . ARG A 1 79 ? -9.478 -7.361 5.217 1.00 98.81 79 ARG A O 1
ATOM 628 N N . THR A 1 80 ? -10.080 -7.348 7.378 1.00 98.62 80 THR A N 1
ATOM 629 C CA . THR A 1 80 ? -9.427 -6.095 7.774 1.00 98.62 80 THR A CA 1
ATOM 630 C C . THR A 1 80 ? -8.234 -6.371 8.687 1.00 98.62 80 THR A C 1
ATOM 632 O O . THR A 1 80 ? -8.064 -7.484 9.204 1.00 98.62 80 THR A O 1
ATOM 635 N N . GLU A 1 81 ? -7.419 -5.347 8.923 1.00 98.44 81 GLU A N 1
ATOM 636 C CA . GLU A 1 81 ? -6.320 -5.421 9.880 1.00 98.44 81 GLU A CA 1
ATOM 637 C C . GLU A 1 81 ? -6.851 -5.633 11.311 1.00 98.44 81 GLU A C 1
ATOM 639 O O . GLU A 1 81 ? -7.891 -5.059 11.660 1.00 98.44 81 GLU A O 1
ATOM 644 N N . PRO A 1 82 ? -6.168 -6.429 12.156 1.00 98.00 82 PRO A N 1
ATOM 645 C CA . PRO A 1 82 ? -4.964 -7.216 11.852 1.00 98.00 82 PRO A CA 1
ATOM 646 C C . PRO A 1 82 ? -5.243 -8.596 11.236 1.00 98.00 82 PRO A C 1
ATOM 648 O O . PRO A 1 82 ? -4.325 -9.304 10.832 1.00 98.00 82 PRO A O 1
ATOM 651 N N . THR A 1 83 ? -6.509 -9.018 11.203 1.00 98.19 83 THR A N 1
ATOM 652 C CA . THR A 1 83 ? -6.899 -10.419 10.966 1.00 98.19 83 THR A CA 1
ATOM 653 C C . THR A 1 83 ? -6.628 -10.939 9.556 1.00 98.19 83 THR A C 1
ATOM 655 O O . THR A 1 83 ? -6.611 -12.154 9.362 1.00 98.19 83 THR A O 1
ATOM 658 N N . LEU A 1 84 ? -6.385 -10.058 8.585 1.00 97.94 84 LEU A N 1
ATOM 659 C CA . LEU A 1 84 ? -5.941 -10.457 7.248 1.00 97.94 84 LEU A CA 1
ATOM 660 C C . LEU A 1 84 ? -4.540 -11.106 7.253 1.00 97.94 84 LEU A C 1
ATOM 662 O O . LEU A 1 84 ? -4.231 -11.895 6.369 1.00 97.94 84 LEU A O 1
ATOM 666 N N . ASN A 1 85 ? -3.725 -10.876 8.292 1.00 98.44 85 ASN A N 1
ATOM 667 C CA . ASN A 1 85 ? -2.335 -11.352 8.366 1.00 98.44 85 ASN A CA 1
ATOM 668 C C . ASN A 1 85 ? -2.158 -12.766 8.937 1.00 98.44 85 ASN A C 1
ATOM 670 O O . ASN A 1 85 ? -1.027 -13.210 9.114 1.00 98.44 85 ASN A O 1
ATOM 674 N N . THR A 1 86 ? -3.249 -13.490 9.212 1.00 98.38 86 THR A N 1
ATOM 675 C CA . THR A 1 86 ? -3.172 -14.844 9.805 1.00 98.38 86 THR A CA 1
ATOM 676 C C . THR A 1 86 ? -2.404 -15.861 8.959 1.00 98.38 86 THR A C 1
ATOM 678 O O . THR A 1 86 ? -1.954 -16.859 9.508 1.00 98.38 86 THR A O 1
ATOM 681 N N . ALA A 1 87 ? -2.296 -15.642 7.640 1.00 98.06 87 ALA A N 1
ATOM 682 C CA . ALA A 1 87 ? -1.467 -16.416 6.708 1.00 98.06 87 ALA A CA 1
ATOM 683 C C . ALA A 1 87 ? -1.537 -17.953 6.873 1.00 98.06 87 ALA A C 1
ATOM 685 O O . ALA A 1 87 ? -0.546 -18.657 6.681 1.00 98.06 87 ALA A O 1
ATOM 686 N N . ILE A 1 88 ? -2.706 -18.479 7.254 1.00 98.56 88 ILE A N 1
ATOM 687 C CA . ILE A 1 88 ? -2.891 -19.899 7.566 1.00 98.56 88 ILE A CA 1
ATOM 688 C C . ILE A 1 88 ? -2.617 -20.722 6.296 1.00 98.56 88 ILE A C 1
ATOM 690 O O . ILE A 1 88 ? -3.271 -20.483 5.279 1.00 98.56 88 ILE A O 1
ATOM 694 N N . PRO A 1 89 ? -1.695 -21.706 6.317 1.00 98.25 89 PRO A N 1
ATOM 695 C CA . PRO A 1 89 ? -1.412 -22.524 5.144 1.00 98.25 89 PRO A CA 1
ATOM 696 C C . PRO A 1 89 ? -2.675 -23.195 4.586 1.00 98.25 89 PRO A C 1
ATOM 698 O O . PRO A 1 89 ? -3.379 -23.907 5.299 1.00 98.25 89 PRO A O 1
ATOM 701 N N . GLY A 1 90 ? -2.949 -22.970 3.299 1.00 98.06 90 GLY A N 1
ATOM 702 C CA . GLY A 1 90 ? -4.133 -23.492 2.607 1.00 98.06 90 GLY A CA 1
ATOM 703 C C . GLY A 1 90 ? -5.400 -22.635 2.732 1.00 98.06 90 GLY A C 1
ATOM 704 O O . GLY A 1 90 ? -6.392 -22.953 2.082 1.00 98.06 90 GLY A O 1
ATOM 705 N N . ASP A 1 91 ? -5.388 -21.552 3.514 1.00 98.62 91 ASP A N 1
ATOM 706 C CA . ASP A 1 91 ? -6.463 -20.556 3.515 1.00 98.62 91 ASP A CA 1
ATOM 707 C C . ASP A 1 91 ? -6.311 -19.623 2.307 1.00 98.62 91 ASP A C 1
ATOM 709 O O . ASP A 1 91 ? -5.294 -18.953 2.143 1.00 98.62 91 ASP A O 1
ATOM 713 N N . GLU A 1 92 ? -7.324 -19.576 1.445 1.00 98.44 92 GLU A N 1
ATOM 714 C CA . GLU A 1 92 ? -7.300 -18.722 0.256 1.00 98.44 92 GLU A CA 1
ATOM 715 C C . GLU A 1 92 ? -7.606 -17.250 0.563 1.00 98.44 92 GLU A C 1
ATOM 717 O O . GLU A 1 92 ? -7.434 -16.399 -0.3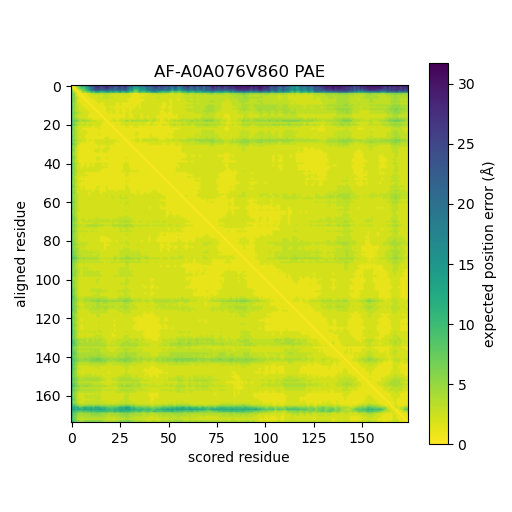11 1.00 98.44 92 GLU A O 1
ATOM 722 N N . ARG A 1 93 ? -8.105 -16.918 1.757 1.00 98.81 93 ARG A N 1
ATOM 723 C CA . ARG A 1 93 ? -8.485 -15.538 2.093 1.00 98.81 93 ARG A CA 1
ATOM 724 C C . ARG A 1 93 ? -7.278 -14.609 2.132 1.00 98.81 93 ARG A C 1
ATOM 726 O O . ARG A 1 93 ? -6.227 -14.983 2.637 1.00 98.81 93 ARG A O 1
ATOM 733 N N . ASP A 1 94 ? -7.476 -13.377 1.665 1.00 98.81 94 ASP A N 1
ATOM 734 C CA . ASP A 1 94 ? -6.452 -12.317 1.676 1.00 98.81 94 ASP A CA 1
ATOM 735 C C . ASP A 1 94 ? -5.183 -12.678 0.878 1.00 98.81 94 ASP A C 1
ATOM 737 O O . ASP A 1 94 ? -4.070 -12.270 1.212 1.00 98.81 94 ASP A O 1
ATOM 741 N N . THR A 1 95 ? -5.347 -13.462 -0.193 1.00 98.81 95 THR A N 1
ATOM 742 C CA . THR A 1 95 ? -4.241 -13.942 -1.028 1.00 98.81 95 THR A CA 1
ATOM 743 C C . THR A 1 95 ? -4.234 -13.342 -2.434 1.00 98.81 95 THR A C 1
ATOM 745 O O . THR A 1 95 ? -5.207 -12.787 -2.952 1.00 98.81 95 THR A O 1
ATOM 748 N N . SER A 1 96 ? -3.078 -13.472 -3.078 1.00 98.81 96 SER A N 1
ATOM 749 C CA . SER A 1 96 ? -2.885 -13.242 -4.506 1.00 98.81 96 SER A CA 1
ATOM 750 C C . SER A 1 96 ? -1.746 -14.145 -5.003 1.00 98.81 96 SER A C 1
ATOM 752 O O . SER A 1 96 ? -1.318 -15.065 -4.310 1.00 98.81 96 SER A O 1
ATOM 754 N N . SER A 1 97 ? -1.229 -13.882 -6.202 1.00 98.75 97 SER A N 1
ATOM 755 C CA . SER A 1 97 ? 0.011 -14.486 -6.707 1.00 98.75 97 SER A CA 1
ATOM 756 C C . SER A 1 97 ? 1.042 -13.402 -7.031 1.00 98.75 97 SER A C 1
ATOM 758 O O . SER A 1 97 ? 0.631 -12.298 -7.408 1.00 98.75 97 SER A O 1
ATOM 760 N N . PRO A 1 98 ? 2.356 -13.701 -6.990 1.00 98.75 98 PRO A N 1
ATOM 761 C CA . PRO A 1 98 ? 3.392 -12.734 -7.363 1.00 98.75 98 PRO A CA 1
ATOM 762 C C . PRO A 1 98 ? 3.156 -12.109 -8.744 1.00 98.75 98 PRO A C 1
ATOM 764 O O . PRO A 1 98 ? 3.190 -10.892 -8.903 1.00 98.75 98 PRO A O 1
ATOM 767 N N . LEU A 1 99 ? 2.796 -12.927 -9.741 1.00 98.75 99 LEU A N 1
ATOM 768 C CA . LEU A 1 99 ? 2.524 -12.447 -11.097 1.00 98.75 99 LEU A CA 1
ATOM 769 C C . LEU A 1 99 ? 1.305 -11.513 -11.170 1.00 98.75 99 LEU A C 1
ATOM 771 O O . LEU A 1 99 ? 1.318 -10.553 -11.942 1.00 98.75 99 LEU A O 1
ATOM 775 N N . ALA A 1 100 ? 0.241 -11.798 -10.414 1.00 98.81 100 ALA A N 1
ATOM 776 C CA . ALA A 1 100 ? -0.947 -10.944 -10.386 1.00 98.81 100 ALA A CA 1
ATOM 777 C C . ALA A 1 100 ? -0.637 -9.590 -9.733 1.00 98.81 100 ALA A C 1
ATOM 779 O O . ALA A 1 100 ? -0.940 -8.553 -10.322 1.00 98.81 100 ALA A O 1
ATOM 780 N N . MET A 1 101 ? 0.064 -9.597 -8.594 1.00 98.81 101 MET A N 1
ATOM 781 C CA . MET A 1 101 ? 0.495 -8.373 -7.913 1.00 98.81 101 MET A CA 1
ATOM 782 C C . MET A 1 101 ? 1.418 -7.522 -8.789 1.00 98.81 101 MET A C 1
ATOM 784 O O . MET A 1 101 ? 1.177 -6.324 -8.920 1.00 98.81 101 MET A O 1
ATOM 788 N N . ALA A 1 102 ? 2.393 -8.131 -9.471 1.00 98.81 102 ALA A N 1
ATOM 789 C CA . ALA A 1 102 ? 3.269 -7.434 -10.412 1.00 98.81 102 ALA A CA 1
ATOM 790 C C . ALA A 1 102 ? 2.476 -6.770 -11.555 1.00 98.81 102 ALA A C 1
ATOM 792 O O . ALA A 1 102 ? 2.663 -5.593 -11.860 1.00 98.81 102 ALA A O 1
ATOM 793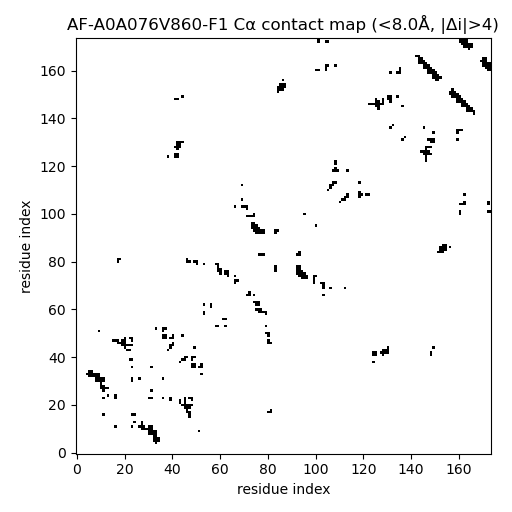 N N . LYS A 1 103 ? 1.526 -7.485 -12.172 1.00 98.75 103 LYS A N 1
ATOM 794 C CA . LYS A 1 103 ? 0.678 -6.919 -13.240 1.00 98.75 103 LYS A CA 1
ATOM 795 C C . LYS A 1 103 ? -0.202 -5.774 -12.738 1.00 98.75 103 LYS A C 1
ATOM 797 O O . LYS A 1 103 ? -0.305 -4.745 -13.407 1.00 98.75 103 LYS A O 1
ATOM 802 N N . SER A 1 104 ? -0.811 -5.931 -11.566 1.00 98.81 104 SER A N 1
ATOM 803 C CA . SER A 1 104 ? -1.609 -4.883 -10.927 1.00 98.81 104 SER A CA 1
ATOM 804 C C . SER A 1 104 ? -0.756 -3.651 -10.621 1.00 98.81 104 SER A C 1
ATOM 806 O O . SER A 1 104 ? -1.133 -2.539 -10.996 1.00 98.81 104 SER A O 1
ATOM 808 N N . LEU A 1 105 ? 0.436 -3.841 -10.051 1.00 98.81 105 LEU A N 1
ATOM 809 C CA . LEU A 1 105 ? 1.381 -2.764 -9.773 1.00 98.81 105 LEU A CA 1
ATOM 810 C C . LEU A 1 105 ? 1.800 -2.034 -11.053 1.00 98.81 105 LEU A C 1
ATOM 812 O O . LEU A 1 105 ? 1.738 -0.805 -11.104 1.00 98.81 105 LEU A O 1
ATOM 816 N N . GLN A 1 106 ? 2.149 -2.770 -12.112 1.00 98.69 106 GLN A N 1
ATOM 817 C CA . GLN A 1 106 ? 2.479 -2.199 -13.418 1.00 98.69 106 GLN A CA 1
ATOM 818 C C . GLN A 1 106 ? 1.334 -1.335 -13.958 1.00 98.69 106 GLN A C 1
ATOM 820 O O . GLN A 1 106 ? 1.548 -0.192 -14.367 1.00 98.69 106 GLN A O 1
ATOM 825 N N . ASN A 1 107 ? 0.105 -1.855 -13.933 1.00 98.31 107 ASN A N 1
ATOM 826 C CA . ASN A 1 107 ? -1.070 -1.157 -14.449 1.00 98.31 107 ASN A CA 1
ATOM 827 C C . ASN A 1 107 ? -1.372 0.133 -13.677 1.00 98.31 107 ASN A C 1
ATOM 829 O O . ASN A 1 107 ? -1.777 1.128 -14.289 1.00 98.31 107 ASN A O 1
ATOM 833 N N . LEU A 1 108 ? -1.169 0.115 -12.358 1.00 98.62 108 LEU A N 1
ATOM 834 C CA . LEU A 1 108 ? -1.424 1.244 -11.465 1.00 98.62 108 LEU A CA 1
ATOM 835 C C . LEU A 1 108 ? -0.328 2.315 -11.519 1.00 98.62 108 LEU A C 1
ATOM 837 O O . LEU A 1 108 ? -0.656 3.491 -11.393 1.00 98.62 108 LEU A O 1
ATOM 841 N N . THR A 1 109 ? 0.938 1.940 -11.727 1.00 98.56 109 THR A N 1
ATOM 842 C CA . THR A 1 109 ? 2.095 2.859 -11.627 1.00 98.56 109 THR A CA 1
ATOM 843 C C . THR A 1 109 ? 2.655 3.319 -12.969 1.00 98.56 109 THR A C 1
ATOM 845 O O . THR A 1 109 ? 3.145 4.443 -13.072 1.00 98.56 109 THR A O 1
ATOM 848 N N . LEU A 1 110 ? 2.539 2.498 -14.015 1.00 98.12 110 LEU A N 1
ATOM 849 C CA . LEU A 1 110 ? 3.066 2.775 -15.359 1.00 98.12 110 LEU A CA 1
ATOM 850 C C . LEU A 1 110 ? 1.972 2.728 -16.437 1.00 98.12 110 LEU A C 1
ATOM 852 O O . LEU A 1 110 ? 2.095 3.362 -17.483 1.00 98.12 110 LEU A O 1
ATOM 856 N N . GLY A 1 111 ? 0.897 1.979 -16.184 1.00 97.12 111 GLY A N 1
ATOM 857 C CA . GLY A 1 111 ? -0.221 1.789 -17.101 1.00 97.12 111 GLY A CA 1
ATOM 858 C C . GLY A 1 111 ? -1.304 2.868 -17.015 1.00 97.12 111 GLY A C 1
ATOM 859 O O . GLY A 1 111 ? -1.101 3.988 -16.547 1.00 97.12 111 GLY A O 1
ATOM 860 N N . LYS A 1 112 ? -2.498 2.523 -17.508 1.00 96.25 112 LYS A N 1
ATOM 861 C CA . LYS A 1 112 ? -3.639 3.444 -17.671 1.00 96.25 112 LYS A CA 1
ATOM 862 C C . LYS A 1 112 ? -4.786 3.193 -16.685 1.00 96.25 112 LYS A C 1
ATOM 864 O O . LYS A 1 112 ? -5.856 3.765 -16.864 1.00 96.25 112 LYS A O 1
ATOM 869 N N . ALA A 1 113 ? -4.583 2.354 -15.663 1.00 97.31 113 ALA A N 1
ATOM 870 C CA . ALA A 1 113 ? -5.623 2.061 -14.669 1.00 97.31 113 ALA A CA 1
ATOM 871 C C . ALA A 1 113 ? -6.019 3.304 -13.853 1.00 97.31 113 ALA A C 1
ATOM 873 O O . ALA A 1 113 ? -7.167 3.443 -13.437 1.00 97.31 113 ALA A O 1
ATOM 874 N N . LEU A 1 114 ? -5.075 4.230 -13.665 1.00 96.81 114 LEU A N 1
ATOM 875 C CA . LEU A 1 114 ? -5.291 5.522 -13.023 1.00 96.81 114 LEU A CA 1
ATOM 876 C C . LEU A 1 114 ? -5.107 6.671 -14.022 1.00 96.81 114 LEU A C 1
ATOM 878 O O . LEU A 1 114 ? -4.319 6.587 -14.969 1.00 96.81 114 LEU A O 1
ATOM 882 N N . GLY A 1 115 ? -5.814 7.776 -13.769 1.00 96.31 115 GLY A N 1
ATOM 883 C CA . GLY A 1 115 ? -5.508 9.058 -14.403 1.00 96.31 115 GLY A CA 1
ATOM 884 C C . GLY A 1 115 ? -4.104 9.524 -14.019 1.00 96.31 115 GLY A C 1
ATOM 885 O O . GLY A 1 115 ? -3.601 9.174 -12.952 1.00 96.31 115 GLY A O 1
ATOM 886 N N . GLU A 1 116 ? -3.463 10.309 -14.884 1.00 96.75 116 GLU A N 1
ATOM 887 C CA . GLU A 1 116 ? -2.062 10.709 -14.703 1.00 96.75 116 GLU A CA 1
ATOM 888 C C . GLU A 1 116 ? -1.769 11.354 -13.333 1.00 96.75 116 GLU A C 1
ATOM 890 O O . GLU A 1 116 ? -0.834 10.885 -12.681 1.00 96.75 116 GLU A O 1
ATOM 895 N N . PRO A 1 117 ? -2.576 12.305 -12.811 1.00 95.81 117 PRO A N 1
ATOM 896 C CA . PRO A 1 117 ? -2.311 12.878 -11.490 1.00 95.81 117 PRO A CA 1
ATOM 897 C C . PRO A 1 117 ? -2.412 11.848 -10.357 1.00 95.81 117 PRO A C 1
ATOM 899 O O . PRO A 1 117 ? -1.623 11.874 -9.419 1.00 95.81 117 PRO A O 1
ATOM 902 N N . GLN A 1 118 ? -3.363 10.911 -10.443 1.00 96.69 118 GLN A N 1
ATOM 903 C CA . GLN A 1 118 ? -3.537 9.860 -9.435 1.00 96.69 118 GLN A CA 1
ATOM 904 C C . GLN A 1 118 ? -2.397 8.837 -9.483 1.00 96.69 118 GLN A C 1
ATOM 906 O O . GLN A 1 118 ? -1.923 8.401 -8.438 1.00 96.69 118 GLN A O 1
ATOM 911 N N . ARG A 1 119 ? -1.934 8.484 -10.687 1.00 98.19 119 ARG A N 1
ATOM 912 C CA . ARG A 1 119 ? -0.778 7.603 -10.886 1.00 98.19 119 ARG A CA 1
ATOM 913 C C . ARG A 1 119 ? 0.499 8.228 -10.332 1.00 98.19 119 ARG A C 1
ATOM 915 O O . ARG A 1 119 ? 1.229 7.559 -9.609 1.00 98.19 119 ARG A O 1
ATOM 922 N N . ALA A 1 120 ? 0.741 9.506 -10.629 1.00 98.00 120 ALA A N 1
ATOM 923 C CA . ALA A 1 120 ? 1.889 10.238 -10.101 1.00 98.00 120 ALA A CA 1
ATOM 924 C C . ALA A 1 120 ? 1.863 10.298 -8.565 1.00 98.00 120 ALA A C 1
ATOM 926 O O . ALA A 1 120 ? 2.874 10.019 -7.929 1.00 98.00 120 ALA A O 1
ATOM 927 N N . GLN A 1 121 ? 0.696 10.572 -7.971 1.00 98.38 121 GLN A N 1
ATOM 928 C CA . GLN A 1 121 ? 0.538 10.601 -6.516 1.00 98.38 121 GLN A CA 1
ATOM 929 C C . GLN A 1 121 ? 0.793 9.235 -5.861 1.00 98.38 121 GLN A C 1
ATOM 931 O O . GLN A 1 121 ? 1.463 9.174 -4.832 1.00 98.38 121 GLN A O 1
ATOM 936 N N . LEU A 1 122 ? 0.287 8.144 -6.452 1.00 98.62 122 LEU A N 1
ATOM 937 C CA . LEU A 1 122 ? 0.556 6.787 -5.971 1.00 98.62 122 LEU A CA 1
ATOM 938 C C . LEU A 1 122 ? 2.056 6.477 -6.010 1.00 98.62 122 LEU A C 1
ATOM 940 O O . LEU A 1 122 ? 2.616 6.015 -5.021 1.00 98.62 122 LEU A O 1
ATOM 944 N N . VAL A 1 123 ? 2.706 6.763 -7.141 1.00 98.69 123 VAL A N 1
ATOM 945 C CA . VAL A 1 123 ? 4.150 6.564 -7.310 1.00 98.69 123 VAL A CA 1
ATOM 946 C C . VAL A 1 123 ? 4.944 7.367 -6.280 1.00 98.69 123 VAL A C 1
ATOM 948 O O . VAL A 1 123 ? 5.900 6.841 -5.716 1.00 98.69 123 VAL A O 1
ATOM 951 N N . GLU A 1 124 ? 4.545 8.607 -6.004 1.00 98.69 124 GLU A N 1
ATOM 952 C CA . GLU A 1 124 ? 5.195 9.441 -4.992 1.00 98.69 124 GLU A CA 1
ATOM 953 C C . GLU A 1 124 ? 5.080 8.833 -3.589 1.00 98.69 124 GLU A C 1
ATOM 955 O O . GLU A 1 124 ? 6.078 8.711 -2.878 1.00 98.69 124 GLU A O 1
ATOM 960 N N . TRP A 1 125 ? 3.891 8.359 -3.207 1.00 98.75 125 TRP A N 1
ATOM 961 C CA . TRP A 1 125 ? 3.723 7.670 -1.928 1.00 98.75 125 TRP A CA 1
ATOM 962 C C . TRP A 1 125 ? 4.593 6.416 -1.829 1.00 98.75 125 TRP A C 1
ATOM 964 O O . TRP A 1 125 ? 5.253 6.235 -0.809 1.00 98.75 125 TRP A O 1
ATOM 974 N N . MET A 1 126 ? 4.654 5.596 -2.883 1.00 98.81 126 MET A N 1
ATOM 975 C CA . MET A 1 126 ? 5.479 4.381 -2.900 1.00 98.81 126 MET A CA 1
ATOM 976 C C . MET A 1 126 ? 6.979 4.685 -2.808 1.00 98.81 126 MET A C 1
ATOM 978 O O . MET A 1 126 ? 7.706 3.994 -2.097 1.00 98.81 126 MET A O 1
ATOM 982 N N . LYS A 1 127 ? 7.464 5.735 -3.483 1.00 98.56 127 LYS A N 1
ATOM 983 C CA . LYS A 1 127 ? 8.866 6.179 -3.362 1.00 98.56 127 LYS A CA 1
ATOM 984 C C . LYS A 1 127 ? 9.209 6.584 -1.932 1.00 98.56 127 LYS A C 1
ATOM 986 O O . LYS A 1 127 ? 10.286 6.250 -1.438 1.00 98.56 127 LYS A O 1
ATOM 991 N N . GLY A 1 128 ? 8.264 7.229 -1.251 1.00 98.31 128 GLY A N 1
ATOM 992 C CA . GLY A 1 128 ? 8.373 7.593 0.158 1.00 98.31 128 GLY A CA 1
ATOM 993 C C . GLY A 1 128 ? 8.225 6.435 1.151 1.00 98.31 128 GLY A C 1
ATOM 994 O O . GLY A 1 128 ? 8.176 6.707 2.348 1.00 98.31 128 GLY A O 1
ATOM 995 N N . ASN A 1 129 ? 8.133 5.171 0.711 1.00 98.62 129 ASN A N 1
ATOM 996 C CA . ASN A 1 129 ? 8.073 4.045 1.641 1.00 98.62 129 ASN A CA 1
ATOM 997 C C . ASN A 1 129 ? 9.300 3.994 2.562 1.00 98.62 129 ASN A C 1
ATOM 999 O O . ASN A 1 129 ? 10.445 4.101 2.117 1.00 98.62 129 ASN A O 1
ATOM 1003 N N . THR A 1 130 ? 9.040 3.807 3.856 1.00 98.38 130 THR A N 1
ATOM 1004 C CA . THR A 1 130 ? 10.061 3.767 4.914 1.00 98.38 130 THR A CA 1
ATOM 1005 C C . THR A 1 130 ? 10.386 2.348 5.376 1.00 98.38 130 THR A C 1
ATOM 1007 O O . THR A 1 130 ? 11.359 2.137 6.094 1.00 98.38 130 THR A O 1
ATOM 1010 N N . THR A 1 131 ? 9.600 1.360 4.944 1.00 97.62 131 THR A N 1
ATOM 1011 C CA . THR A 1 131 ? 9.648 -0.008 5.483 1.00 97.62 131 THR A CA 1
ATOM 1012 C C . THR A 1 131 ? 10.503 -0.979 4.661 1.00 97.62 131 THR A C 1
ATOM 1014 O O . THR A 1 131 ? 10.910 -2.014 5.176 1.00 97.62 131 THR A O 1
ATOM 1017 N N . GLY A 1 132 ? 10.812 -0.666 3.397 1.00 96.62 132 GLY A N 1
ATOM 1018 C CA . GLY A 1 132 ? 11.473 -1.593 2.461 1.00 96.62 132 GLY A CA 1
ATOM 1019 C C . GLY A 1 132 ? 12.998 -1.585 2.447 1.00 96.62 132 GLY A C 1
ATOM 1020 O O . GLY A 1 132 ? 13.606 -2.216 1.583 1.00 96.62 132 GLY A O 1
ATOM 1021 N N . GLY A 1 133 ? 13.647 -0.871 3.373 1.00 96.44 133 GLY A N 1
ATOM 1022 C CA . GLY A 1 133 ? 15.101 -0.666 3.349 1.00 96.44 133 GLY A CA 1
ATOM 1023 C C . GLY A 1 133 ? 15.931 -1.957 3.355 1.00 96.44 133 GLY A C 1
ATOM 1024 O O . GLY A 1 133 ? 16.984 -1.995 2.730 1.00 96.44 133 GLY A O 1
ATOM 1025 N N . ALA A 1 134 ? 15.442 -3.013 4.012 1.00 97.00 134 ALA A N 1
ATOM 1026 C CA . ALA A 1 134 ? 16.115 -4.311 4.123 1.00 97.00 134 ALA A CA 1
ATOM 1027 C C . ALA A 1 134 ? 15.597 -5.376 3.132 1.00 97.00 134 ALA A C 1
ATOM 1029 O O . ALA A 1 134 ? 15.985 -6.536 3.234 1.00 97.00 134 ALA A O 1
ATOM 1030 N N . SER A 1 135 ? 14.710 -4.999 2.207 1.00 97.31 135 SER A N 1
ATOM 1031 C CA . SER A 1 135 ? 14.078 -5.907 1.243 1.00 97.31 135 SER A CA 1
ATOM 1032 C C . SER A 1 135 ? 14.612 -5.643 -0.173 1.00 97.31 135 SER A C 1
ATOM 1034 O O . SER A 1 135 ? 15.830 -5.641 -0.362 1.00 97.31 135 SER A O 1
ATOM 1036 N N . ILE A 1 136 ? 13.764 -5.372 -1.174 1.00 97.94 136 ILE A N 1
ATOM 1037 C CA . ILE A 1 136 ? 14.184 -5.175 -2.569 1.00 97.94 136 ILE A CA 1
ATOM 1038 C C . ILE A 1 136 ? 15.226 -4.055 -2.667 1.00 97.94 136 ILE A C 1
ATOM 1040 O O . ILE A 1 136 ? 16.232 -4.210 -3.360 1.00 97.94 136 ILE A O 1
ATOM 1044 N N . ARG A 1 137 ? 15.040 -2.951 -1.927 1.00 97.50 137 ARG A N 1
ATOM 1045 C CA . ARG A 1 137 ? 15.968 -1.805 -1.938 1.00 97.50 137 ARG A CA 1
ATOM 1046 C C . ARG A 1 137 ? 17.398 -2.183 -1.542 1.00 97.50 137 ARG A C 1
ATOM 1048 O O . ARG A 1 137 ? 18.331 -1.595 -2.079 1.00 97.50 137 ARG A O 1
ATOM 1055 N N . ALA A 1 138 ? 17.580 -3.159 -0.651 1.00 97.69 138 ALA A N 1
ATOM 1056 C CA . ALA A 1 138 ? 18.904 -3.575 -0.185 1.00 97.69 138 ALA A CA 1
ATOM 1057 C C . ALA A 1 138 ? 19.748 -4.228 -1.293 1.00 97.69 138 ALA A C 1
ATOM 1059 O O . ALA A 1 138 ? 20.976 -4.203 -1.228 1.00 97.69 138 ALA A O 1
ATOM 1060 N N . GLY A 1 139 ? 19.098 -4.808 -2.307 1.00 97.06 139 GLY A N 1
ATOM 1061 C CA . GLY A 1 139 ? 19.758 -5.471 -3.432 1.00 97.06 139 GLY A CA 1
ATOM 1062 C C . GLY A 1 139 ? 20.044 -4.567 -4.633 1.00 97.06 139 GLY A C 1
ATOM 1063 O O . GLY A 1 139 ? 20.569 -5.053 -5.635 1.00 97.06 139 GLY A O 1
ATOM 1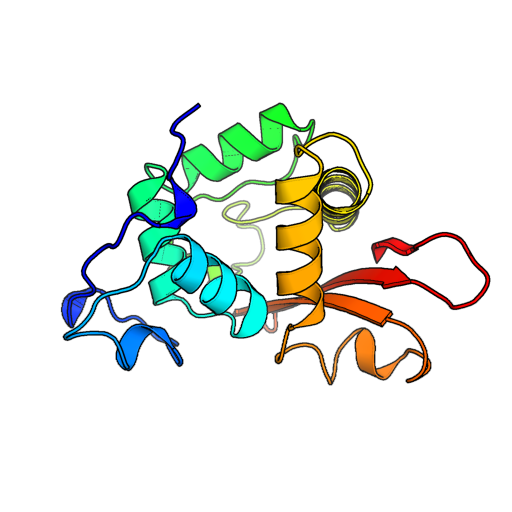064 N N . LEU A 1 140 ? 19.681 -3.281 -4.579 1.00 96.62 140 LEU A N 1
ATOM 1065 C CA . LEU A 1 140 ? 19.735 -2.372 -5.726 1.00 96.62 140 LEU A CA 1
ATOM 1066 C C . LEU A 1 140 ? 20.798 -1.275 -5.552 1.00 96.62 140 LEU A C 1
ATOM 1068 O O . LEU A 1 140 ? 21.110 -0.882 -4.426 1.00 96.62 140 LEU A O 1
ATOM 1072 N N . PRO A 1 141 ? 21.344 -0.723 -6.654 1.00 96.25 141 PRO A N 1
ATOM 1073 C CA . PRO A 1 141 ? 22.192 0.461 -6.584 1.00 96.25 141 PRO A CA 1
ATOM 1074 C C . PRO A 1 141 ? 21.467 1.627 -5.904 1.00 96.25 141 PRO A C 1
ATOM 1076 O O . PRO A 1 141 ? 20.335 1.951 -6.256 1.00 96.25 141 PRO A O 1
ATOM 1079 N N . THR A 1 142 ? 22.146 2.325 -4.994 1.00 93.12 142 THR A N 1
ATOM 1080 C CA . THR A 1 142 ? 21.574 3.463 -4.246 1.00 93.12 142 THR A CA 1
ATOM 1081 C C . THR A 1 142 ? 21.185 4.652 -5.127 1.00 93.12 142 THR A C 1
ATOM 1083 O O . THR A 1 142 ? 20.448 5.531 -4.693 1.00 93.12 142 THR A O 1
ATOM 1086 N N . THR A 1 143 ? 21.674 4.691 -6.368 1.00 94.75 143 THR A N 1
ATOM 1087 C CA . THR A 1 143 ? 21.321 5.700 -7.372 1.00 94.75 143 THR A CA 1
ATOM 1088 C C . THR A 1 143 ? 19.994 5.415 -8.072 1.00 94.75 143 THR A C 1
ATOM 1090 O O . THR A 1 143 ? 19.491 6.283 -8.785 1.00 94.75 143 THR A O 1
ATOM 1093 N N . TRP A 1 144 ? 19.431 4.212 -7.924 1.00 97.12 144 TRP A N 1
ATOM 1094 C CA . TRP A 1 144 ? 18.156 3.855 -8.538 1.00 97.12 144 TRP A CA 1
ATOM 1095 C C . TRP A 1 144 ? 16.998 4.343 -7.679 1.00 97.12 144 TRP A C 1
ATOM 1097 O O . TRP A 1 144 ? 17.015 4.243 -6.454 1.00 97.12 144 TRP A O 1
ATOM 1107 N N . ILE A 1 145 ? 15.958 4.846 -8.340 1.00 97.62 145 ILE A N 1
ATOM 1108 C CA . ILE A 1 145 ? 14.729 5.240 -7.658 1.00 97.62 145 ILE A CA 1
ATOM 1109 C C . ILE A 1 145 ? 13.847 4.001 -7.539 1.00 97.62 145 ILE A C 1
ATOM 1111 O O . ILE A 1 145 ? 13.620 3.298 -8.524 1.00 97.62 145 ILE A O 1
ATOM 1115 N N . VAL A 1 146 ? 13.324 3.755 -6.341 1.00 98.50 146 VAL A N 1
ATOM 1116 C CA . VAL A 1 146 ? 12.463 2.609 -6.038 1.00 98.50 146 VAL A CA 1
ATOM 1117 C C . VAL A 1 146 ? 11.205 3.117 -5.353 1.00 98.50 146 VAL A C 1
ATOM 1119 O O . VAL A 1 146 ? 11.290 3.914 -4.422 1.00 98.50 146 VAL A O 1
ATOM 1122 N N . GLY A 1 147 ? 10.046 2.673 -5.830 1.00 98.69 147 GLY A N 1
ATOM 1123 C CA . GLY A 1 147 ? 8.785 2.783 -5.111 1.00 98.69 147 GLY A CA 1
ATOM 1124 C C . GLY A 1 147 ? 8.278 1.387 -4.797 1.00 98.69 147 GLY A C 1
ATOM 1125 O O . GLY A 1 147 ? 8.040 0.611 -5.718 1.00 98.69 147 GLY A O 1
ATOM 1126 N N . ASP A 1 148 ? 8.116 1.073 -3.521 1.00 98.75 148 ASP A N 1
ATOM 1127 C CA . ASP A 1 148 ? 7.832 -0.277 -3.040 1.00 98.75 148 ASP A CA 1
ATOM 1128 C C . ASP A 1 148 ? 6.798 -0.282 -1.915 1.00 98.75 148 ASP A C 1
ATOM 1130 O O . ASP A 1 148 ? 6.467 0.760 -1.337 1.00 98.75 148 ASP A O 1
ATOM 1134 N N . LYS A 1 149 ? 6.278 -1.471 -1.614 1.00 98.75 149 LYS A N 1
ATOM 1135 C CA . LYS A 1 149 ? 5.470 -1.716 -0.426 1.00 98.75 149 LYS A CA 1
ATOM 1136 C C . LYS A 1 149 ? 5.730 -3.123 0.094 1.00 98.75 149 LYS A C 1
ATOM 1138 O O . LYS A 1 149 ? 5.481 -4.106 -0.598 1.00 98.75 149 LYS A O 1
ATOM 1143 N N . THR A 1 150 ? 6.109 -3.183 1.363 1.00 98.50 150 THR A N 1
ATOM 1144 C CA . THR A 1 150 ? 6.345 -4.429 2.095 1.00 98.50 150 THR A CA 1
ATOM 1145 C C . THR A 1 150 ? 5.064 -5.017 2.685 1.00 98.50 150 THR A C 1
ATOM 1147 O O . THR A 1 150 ? 4.074 -4.309 2.899 1.00 98.50 150 THR A O 1
ATOM 1150 N N . GLY A 1 151 ? 5.104 -6.299 3.027 1.00 97.94 151 GLY A N 1
ATOM 1151 C CA . GLY A 1 151 ? 4.114 -6.978 3.852 1.00 97.94 151 GLY A CA 1
ATOM 1152 C C . GLY A 1 151 ? 4.783 -7.976 4.791 1.00 97.94 151 GLY A C 1
ATOM 1153 O O . GLY A 1 151 ? 5.854 -8.519 4.513 1.00 97.94 151 GLY A O 1
ATOM 1154 N N . SER A 1 152 ? 4.167 -8.192 5.947 1.00 96.94 152 SER A N 1
ATOM 1155 C CA . SER A 1 152 ? 4.585 -9.189 6.932 1.00 96.94 152 SER A CA 1
ATOM 1156 C C . SER A 1 152 ? 3.346 -9.784 7.582 1.00 96.94 152 SER A C 1
ATOM 1158 O O . SER A 1 152 ? 2.374 -9.069 7.808 1.00 96.94 152 SER A O 1
ATOM 1160 N N . GLY A 1 153 ? 3.379 -11.075 7.883 1.00 97.12 153 GLY A N 1
ATOM 1161 C CA . GLY A 1 153 ? 2.271 -11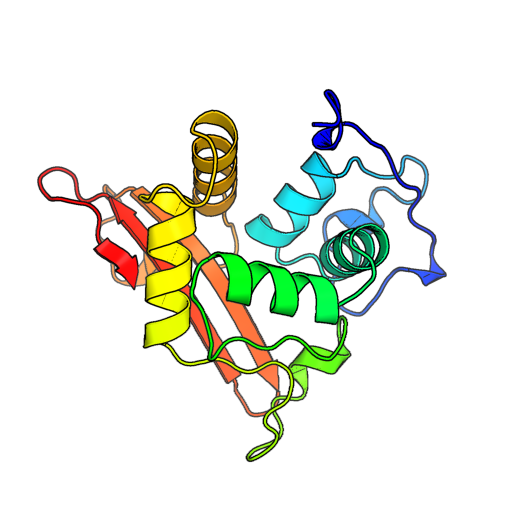.765 8.529 1.00 97.12 153 GLY A CA 1
ATOM 1162 C C . GLY A 1 153 ? 2.734 -12.978 9.318 1.00 97.12 153 GLY A C 1
ATOM 1163 O O . GLY A 1 153 ? 3.933 -13.229 9.469 1.00 97.12 153 GLY A O 1
ATOM 1164 N N . ASP A 1 154 ? 1.766 -13.742 9.808 1.00 98.00 154 ASP A N 1
ATOM 1165 C CA . ASP A 1 154 ? 2.023 -14.975 10.540 1.00 98.00 154 ASP A CA 1
ATOM 1166 C C . ASP A 1 154 ? 2.697 -16.031 9.638 1.00 98.00 154 ASP A C 1
ATOM 1168 O O . ASP A 1 154 ? 2.908 -15.842 8.433 1.00 98.00 154 ASP A O 1
ATOM 1172 N N . TYR A 1 155 ? 3.084 -17.164 10.231 1.00 97.81 155 TYR A N 1
ATOM 1173 C CA . TYR A 1 155 ? 3.764 -18.267 9.533 1.00 97.81 155 TYR A CA 1
ATOM 1174 C C . TYR A 1 155 ? 5.066 -17.856 8.816 1.00 97.81 155 TYR A C 1
ATOM 1176 O O . TYR A 1 155 ? 5.479 -18.491 7.849 1.00 97.81 155 TYR A O 1
ATOM 1184 N N . GLY A 1 156 ? 5.734 -16.801 9.301 1.00 97.50 156 GLY A N 1
ATOM 1185 C CA . GLY A 1 156 ? 6.971 -16.289 8.703 1.00 97.50 156 GLY A CA 1
ATOM 1186 C C . GLY A 1 156 ? 6.761 -15.628 7.339 1.00 97.50 156 GLY A C 1
ATOM 1187 O O . GLY A 1 156 ? 7.711 -15.492 6.570 1.00 97.50 156 GLY A O 1
ATOM 1188 N N . THR A 1 157 ? 5.526 -15.234 7.024 1.00 98.31 157 THR A N 1
ATOM 1189 C CA . THR A 1 157 ? 5.195 -14.601 5.750 1.00 98.31 157 THR A CA 1
ATOM 1190 C C . THR A 1 157 ? 5.840 -13.225 5.668 1.00 98.31 157 THR A C 1
ATOM 1192 O O . THR A 1 157 ? 5.604 -12.359 6.508 1.00 98.31 157 THR A O 1
ATOM 1195 N N . THR A 1 158 ? 6.609 -12.999 4.608 1.00 97.94 158 THR A N 1
ATOM 1196 C CA . THR A 1 158 ? 7.125 -11.684 4.235 1.00 97.94 158 THR A CA 1
ATOM 1197 C C . THR A 1 158 ? 7.063 -11.525 2.724 1.00 97.94 158 THR A C 1
ATOM 1199 O O . THR A 1 158 ? 7.180 -12.499 1.977 1.00 97.94 158 THR A O 1
ATOM 1202 N N . ASN A 1 159 ? 6.815 -10.306 2.268 1.00 98.38 159 ASN A N 1
ATOM 1203 C CA . ASN A 1 159 ? 6.786 -9.967 0.856 1.00 98.38 159 ASN A CA 1
ATOM 1204 C C . ASN A 1 159 ? 7.134 -8.493 0.649 1.00 98.38 159 ASN A C 1
ATOM 1206 O O . ASN A 1 159 ? 7.113 -7.683 1.577 1.00 98.38 159 ASN A O 1
ATOM 1210 N N . ASP A 1 160 ? 7.460 -8.173 -0.593 1.00 98.81 160 ASP A N 1
ATOM 1211 C CA . ASP A 1 160 ? 7.721 -6.825 -1.064 1.00 98.81 160 ASP A CA 1
ATOM 1212 C C . ASP A 1 160 ? 7.431 -6.785 -2.564 1.00 98.81 160 ASP A C 1
ATOM 1214 O O . ASP A 1 160 ? 7.713 -7.755 -3.270 1.00 98.81 160 ASP A O 1
ATOM 1218 N N . ILE A 1 161 ? 6.832 -5.692 -3.028 1.00 98.81 161 ILE A N 1
ATOM 1219 C CA . ILE A 1 161 ? 6.588 -5.432 -4.449 1.00 98.81 161 ILE A CA 1
ATOM 1220 C C . ILE A 1 161 ? 7.138 -4.059 -4.793 1.00 98.81 161 ILE A C 1
ATOM 1222 O O . ILE A 1 161 ? 6.980 -3.118 -4.014 1.00 98.81 161 ILE A O 1
ATOM 1226 N N . ALA A 1 162 ? 7.746 -3.912 -5.965 1.00 98.81 162 ALA A N 1
ATOM 1227 C CA . ALA A 1 162 ? 8.418 -2.679 -6.340 1.00 98.81 162 ALA A CA 1
ATOM 1228 C C . ALA A 1 162 ? 8.233 -2.309 -7.810 1.00 98.81 162 ALA A C 1
ATOM 1230 O O . ALA A 1 162 ? 8.243 -3.143 -8.712 1.00 98.81 162 ALA A O 1
ATOM 1231 N N . VAL A 1 163 ? 8.138 -1.004 -8.047 1.00 98.75 163 VAL A N 1
ATOM 1232 C CA . VAL A 1 163 ? 8.444 -0.378 -9.328 1.00 98.75 163 VAL A CA 1
ATOM 1233 C C . VAL A 1 163 ? 9.789 0.332 -9.198 1.00 98.75 163 VAL A C 1
ATOM 1235 O O . VAL A 1 163 ? 10.032 1.103 -8.268 1.00 98.75 163 VAL A O 1
ATOM 1238 N N . ILE A 1 164 ? 10.695 0.029 -10.119 1.00 98.69 164 ILE A N 1
ATOM 1239 C CA . ILE A 1 164 ? 12.103 0.420 -10.046 1.00 98.69 164 ILE A CA 1
ATOM 1240 C C . ILE A 1 164 ? 12.439 1.215 -11.303 1.00 98.69 164 ILE A C 1
ATOM 1242 O O . ILE A 1 164 ? 12.113 0.782 -12.406 1.00 98.69 164 ILE A O 1
ATOM 1246 N N . TRP A 1 165 ? 13.119 2.351 -11.156 1.00 98.31 165 TRP A N 1
ATOM 1247 C CA . TRP A 1 165 ? 13.577 3.198 -12.261 1.00 98.31 165 TRP A CA 1
ATOM 1248 C C . TRP A 1 165 ? 15.112 3.230 -12.311 1.00 98.31 165 TRP A C 1
ATOM 1250 O O . TRP A 1 165 ? 15.734 4.052 -11.628 1.00 98.31 165 TRP A O 1
ATOM 1260 N N . PRO A 1 166 ? 15.740 2.350 -13.114 1.00 96.56 166 PRO A N 1
ATOM 1261 C CA . PRO A 1 166 ? 17.168 2.425 -13.402 1.00 96.56 166 PRO A CA 1
ATOM 1262 C C . PRO A 1 166 ? 17.511 3.684 -14.208 1.00 96.56 166 PRO A C 1
ATOM 1264 O O . PRO A 1 166 ? 16.723 4.124 -15.040 1.00 96.56 166 PRO A O 1
ATOM 1267 N N . ALA A 1 167 ? 18.725 4.218 -14.043 1.00 88.25 167 ALA A N 1
ATOM 1268 C CA . ALA A 1 167 ? 19.142 5.465 -14.699 1.00 88.25 167 ALA A CA 1
ATOM 1269 C C . ALA A 1 167 ? 19.075 5.435 -16.244 1.00 88.25 167 ALA A C 1
ATOM 1271 O O . ALA A 1 167 ? 18.814 6.465 -16.855 1.00 88.25 167 ALA A O 1
ATOM 1272 N N . ASN A 1 168 ? 19.289 4.269 -16.871 1.00 90.56 168 ASN A N 1
ATOM 1273 C CA . ASN A 1 168 ? 19.425 4.127 -18.330 1.00 90.56 168 ASN A CA 1
ATOM 1274 C C . ASN A 1 168 ? 18.558 3.005 -18.932 1.00 90.56 168 ASN A C 1
ATOM 1276 O O . ASN A 1 168 ? 18.841 2.525 -20.029 1.00 90.56 168 ASN A O 1
ATOM 1280 N N . HIS A 1 169 ? 17.522 2.552 -18.222 1.00 92.75 169 HIS A N 1
ATOM 1281 C CA . HIS A 1 169 ? 16.643 1.480 -18.694 1.00 92.75 169 HIS A CA 1
ATOM 1282 C C . HIS A 1 169 ? 15.176 1.802 -18.427 1.00 92.75 169 HIS A C 1
ATOM 1284 O O . HIS A 1 169 ? 14.843 2.665 -17.617 1.00 92.75 169 HIS A O 1
ATOM 1290 N N . ALA A 1 170 ? 14.289 1.085 -19.119 1.00 95.94 170 ALA A N 1
ATOM 1291 C CA . ALA A 1 170 ? 12.868 1.132 -18.818 1.00 95.94 170 ALA A CA 1
ATOM 1292 C C . ALA A 1 170 ? 12.602 0.684 -17.365 1.00 95.94 170 ALA A C 1
ATOM 1294 O O . ALA A 1 170 ? 13.375 -0.118 -16.827 1.00 95.94 170 ALA A O 1
ATOM 1295 N N . PRO A 1 171 ? 11.516 1.166 -16.735 1.00 97.75 171 PRO A N 1
ATOM 1296 C CA . PRO A 1 171 ? 11.175 0.754 -15.384 1.00 97.75 171 PRO A CA 1
ATOM 1297 C C . PRO A 1 171 ? 10.943 -0.757 -15.282 1.00 97.75 171 PRO A C 1
ATOM 1299 O O . PRO A 1 171 ? 10.395 -1.375 -16.197 1.00 97.75 171 PRO A O 1
ATOM 1302 N N . LEU A 1 172 ? 11.324 -1.329 -14.145 1.00 98.12 172 LEU A N 1
ATOM 1303 C CA . LEU A 1 172 ? 11.127 -2.737 -13.815 1.00 98.12 172 LEU A CA 1
ATOM 1304 C C . LEU A 1 172 ? 10.010 -2.879 -12.783 1.00 98.12 172 LEU A C 1
ATOM 1306 O O . LEU A 1 172 ? 9.769 -1.966 -11.993 1.00 98.12 172 LEU A O 1
ATOM 1310 N N . ILE A 1 173 ? 9.356 -4.036 -12.795 1.00 98.50 173 ILE A N 1
ATOM 1311 C CA . ILE A 1 173 ? 8.379 -4.442 -11.788 1.00 98.50 173 ILE A CA 1
ATOM 1312 C C . ILE A 1 173 ? 8.895 -5.720 -11.144 1.00 98.50 173 ILE A C 1
ATOM 1314 O O . ILE A 1 173 ? 9.299 -6.633 -11.870 1.00 98.50 173 ILE A O 1
ATOM 1318 N N . LEU A 1 174 ? 8.880 -5.764 -9.816 1.00 96.12 174 LEU A N 1
ATOM 1319 C CA . LEU A 1 174 ? 9.318 -6.901 -9.019 1.00 96.12 174 LEU A CA 1
ATOM 1320 C C . LEU A 1 174 ? 8.279 -7.245 -7.953 1.00 96.12 174 LEU A C 1
ATOM 1322 O O . LEU A 1 174 ? 7.692 -6.290 -7.395 1.00 96.12 174 LEU A O 1
#

Organism: NCBI:txid1535668